Protein AF-0000000078243771 (afdb_homodimer)

Structure (mmCIF, N/CA/C/O backbone):
data_AF-0000000078243771-model_v1
#
loop_
_entity.id
_entity.type
_entity.pdbx_description
1 polymer 'Mos1 transposase HTH domain-containing protein'
#
loop_
_atom_site.group_PDB
_atom_site.id
_atom_site.type_symbol
_atom_site.label_atom_id
_atom_site.label_alt_id
_atom_site.label_comp_id
_atom_site.label_asym_id
_atom_site.label_entity_id
_atom_site.label_seq_id
_atom_site.pdbx_PDB_ins_code
_atom_site.Cartn_x
_atom_site.Cartn_y
_atom_site.Cartn_z
_atom_site.occupancy
_atom_site.B_iso_or_equiv
_atom_site.auth_seq_id
_atom_site.auth_comp_id
_atom_site.auth_asym_id
_atom_site.auth_atom_id
_atom_site.pdbx_PDB_model_num
ATOM 1 N N . MET A 1 1 ? -13.844 18.812 13.328 1 32.84 1 MET A N 1
ATOM 2 C CA . MET A 1 1 ? -13.773 17.875 12.203 1 32.84 1 MET A CA 1
ATOM 3 C C . MET A 1 1 ? -12.984 16.625 12.586 1 32.84 1 MET A C 1
ATOM 5 O O . MET A 1 1 ? -11.789 16.703 12.875 1 32.84 1 MET A O 1
ATOM 9 N N . SER A 1 2 ? -13.305 15.891 13.398 1 41 2 SER A N 1
ATOM 10 C CA . SER A 1 2 ? -12.766 14.586 13.758 1 41 2 SER A CA 1
ATOM 11 C C . SER A 1 2 ? -12.148 13.891 12.555 1 41 2 SER A C 1
ATOM 13 O O . SER A 1 2 ? -12.859 13.539 11.602 1 41 2 SER A O 1
ATOM 15 N N . GLU A 1 3 ? -11.281 14.453 11.758 1 45.66 3 GLU A N 1
ATOM 16 C CA . GLU A 1 3 ? -10.828 14.352 10.375 1 45.66 3 GLU A CA 1
ATOM 17 C C . GLU A 1 3 ? -10.648 12.898 9.961 1 45.66 3 GLU A C 1
ATOM 19 O O . GLU A 1 3 ? -9.898 12.148 10.594 1 45.66 3 GLU A O 1
ATOM 24 N N . THR A 1 4 ? -11.82 12.25 9.742 1 57.66 4 THR A N 1
ATOM 25 C CA . THR A 1 4 ? -12.008 10.875 9.281 1 57.66 4 THR A CA 1
ATOM 26 C C . THR A 1 4 ? -10.852 10.438 8.391 1 57.66 4 THR A C 1
ATOM 28 O O . THR A 1 4 ? -10.516 11.117 7.41 1 57.66 4 THR A O 1
ATOM 31 N N . ASN A 1 5 ? -9.992 9.914 8.953 1 74.94 5 ASN A N 1
ATOM 32 C CA . ASN A 1 5 ? -8.828 9.43 8.227 1 74.94 5 ASN A CA 1
ATOM 33 C C . ASN A 1 5 ? -9.227 8.609 7.004 1 74.94 5 ASN A C 1
ATOM 35 O O . ASN A 1 5 ? -9.938 7.609 7.133 1 74.94 5 ASN A O 1
ATOM 39 N N . ARG A 1 6 ? -8.977 9.227 5.871 1 88.94 6 ARG A N 1
ATOM 40 C CA . ARG A 1 6 ? -9.273 8.648 4.566 1 88.94 6 ARG A CA 1
ATOM 41 C C . ARG A 1 6 ? -8.812 7.199 4.492 1 88.94 6 ARG A C 1
ATOM 43 O O . ARG A 1 6 ? -9.461 6.367 3.85 1 88.94 6 ARG A O 1
ATOM 50 N N . PHE A 1 7 ? -7.789 6.977 5.223 1 95.62 7 PHE A N 1
ATOM 51 C CA . PHE A 1 7 ? -7.191 5.645 5.23 1 95.62 7 PHE A CA 1
ATOM 52 C C . PHE A 1 7 ? -6.91 5.184 6.656 1 95.62 7 PHE A C 1
ATOM 54 O O . PHE A 1 7 ? -6.492 5.98 7.5 1 95.62 7 PHE A O 1
ATOM 61 N N . ASP A 1 8 ? -7.215 3.9 6.875 1 93.25 8 ASP A N 1
ATOM 62 C CA . ASP A 1 8 ? -6.832 3.395 8.188 1 93.25 8 ASP A CA 1
ATOM 63 C C . ASP A 1 8 ? -5.316 3.24 8.297 1 93.25 8 ASP A C 1
ATOM 65 O O . ASP A 1 8 ? -4.605 3.285 7.293 1 93.25 8 ASP A O 1
ATOM 69 N N . SER A 1 9 ? -4.754 2.994 9.508 1 94.69 9 SER A N 1
ATOM 70 C CA . SER A 1 9 ? -3.318 2.992 9.766 1 94.69 9 SER A CA 1
ATOM 71 C C . SER A 1 9 ? -2.619 1.875 9 1 94.69 9 SER A C 1
ATOM 73 O O . SER A 1 9 ? -1.52 2.066 8.477 1 94.69 9 SER A O 1
ATOM 75 N N . LYS A 1 10 ? -3.18 0.722 9.031 1 94.69 10 LYS A N 1
ATOM 76 C CA . LYS A 1 10 ? -2.576 -0.398 8.312 1 94.69 10 LYS A CA 1
ATOM 77 C C . LYS A 1 10 ? -2.445 -0.092 6.824 1 94.69 10 LYS A C 1
ATOM 79 O O . LYS A 1 10 ? -1.43 -0.416 6.207 1 94.69 10 LYS A O 1
ATOM 84 N N . THR A 1 11 ? -3.496 0.48 6.211 1 96.62 11 THR A N 1
ATOM 85 C CA . THR A 1 11 ? -3.457 0.868 4.809 1 96.62 11 THR A CA 1
ATOM 86 C C 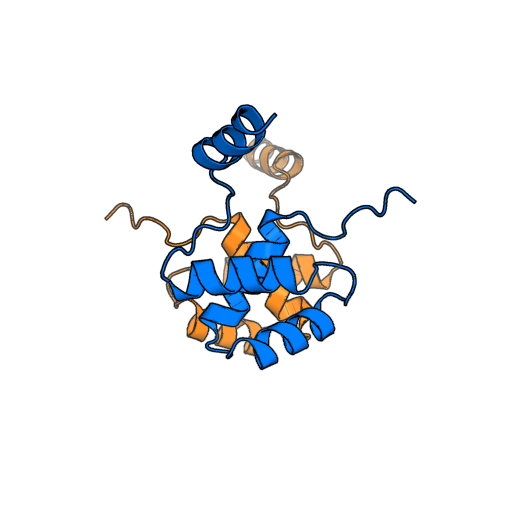. THR A 1 11 ? -2.334 1.871 4.555 1 96.62 11 THR A C 1
ATOM 88 O O . THR A 1 11 ? -1.567 1.725 3.6 1 96.62 11 THR A O 1
ATOM 91 N N . VAL A 1 12 ? -2.156 2.826 5.438 1 97.69 12 VAL A N 1
ATOM 92 C CA . VAL A 1 12 ? -1.113 3.84 5.305 1 97.69 12 VAL A CA 1
ATOM 93 C C . VAL A 1 12 ? 0.261 3.178 5.371 1 97.69 12 VAL A C 1
ATOM 95 O O . VAL A 1 12 ? 1.134 3.457 4.547 1 97.69 12 VAL A O 1
ATOM 98 N N . ARG A 1 13 ? 0.393 2.309 6.289 1 98.31 13 ARG A N 1
ATOM 99 C CA . ARG A 1 13 ? 1.664 1.607 6.441 1 98.31 13 ARG A CA 1
ATOM 100 C C . ARG A 1 13 ? 1.945 0.72 5.23 1 98.31 13 ARG A C 1
ATOM 102 O O . ARG A 1 13 ? 3.1 0.558 4.832 1 98.31 13 ARG A O 1
ATOM 109 N N . SER A 1 14 ? 0.907 0.165 4.656 1 98.5 14 SER A N 1
ATOM 110 C CA . SER A 1 14 ? 1.062 -0.638 3.445 1 98.5 14 SER A CA 1
ATOM 111 C C . SER A 1 14 ? 1.551 0.212 2.277 1 98.5 14 SER A C 1
ATOM 113 O O . SER A 1 14 ? 2.334 -0.255 1.448 1 98.5 14 SER A O 1
ATOM 115 N N . PHE A 1 15 ? 1.085 1.429 2.225 1 98.75 15 PHE A N 1
ATOM 116 C CA . PHE A 1 15 ? 1.565 2.342 1.194 1 98.75 15 PHE A CA 1
ATOM 117 C C . PHE A 1 15 ? 3.055 2.617 1.366 1 98.75 15 PHE A C 1
ATOM 119 O O . PHE A 1 15 ? 3.805 2.641 0.387 1 98.75 15 PHE A O 1
ATOM 126 N N . ILE A 1 16 ? 3.443 2.812 2.584 1 98.81 16 ILE A N 1
ATOM 127 C CA . ILE A 1 16 ? 4.855 3.055 2.867 1 98.81 16 ILE A CA 1
ATOM 128 C C . ILE A 1 16 ? 5.676 1.829 2.475 1 98.81 16 ILE A C 1
ATOM 130 O O . ILE A 1 16 ? 6.723 1.956 1.832 1 98.81 16 ILE A O 1
ATOM 134 N N . LEU A 1 17 ? 5.203 0.656 2.885 1 98.81 17 LEU A N 1
ATOM 135 C CA . LEU A 1 17 ? 5.875 -0.586 2.521 1 98.81 17 LEU A CA 1
ATOM 136 C C . LEU A 1 17 ? 6.023 -0.701 1.008 1 98.81 17 LEU A C 1
ATOM 138 O O . LEU A 1 17 ? 7.078 -1.106 0.512 1 98.81 17 LEU A O 1
ATOM 142 N N . TYR A 1 18 ? 5.035 -0.328 0.316 1 98.88 18 TYR A N 1
ATOM 143 C CA . TYR A 1 18 ? 5.055 -0.447 -1.138 1 98.88 18 TYR A CA 1
ATOM 144 C C . TYR A 1 18 ? 6.117 0.464 -1.744 1 98.88 18 TYR A C 1
ATOM 146 O O . TYR A 1 18 ? 6.781 0.093 -2.715 1 98.88 18 TYR A O 1
ATOM 154 N N . GLU A 1 19 ? 6.297 1.734 -1.236 1 98.94 19 GLU A N 1
ATOM 155 C CA . GLU A 1 19 ? 7.398 2.598 -1.652 1 98.94 19 GLU A CA 1
ATOM 156 C C . GLU A 1 19 ? 8.75 1.908 -1.453 1 98.94 19 GLU A C 1
ATOM 158 O O . GLU A 1 19 ? 9.602 1.938 -2.34 1 98.94 19 GLU A O 1
ATOM 163 N N . TYR A 1 20 ? 8.852 1.334 -0.304 1 98.88 20 TYR A N 1
ATOM 164 C CA . TYR A 1 20 ? 10.109 0.647 -0.004 1 98.88 20 TYR A CA 1
ATOM 165 C C . TYR A 1 20 ? 10.336 -0.511 -0.967 1 98.88 20 TYR A C 1
ATOM 167 O O . TYR A 1 20 ? 11.438 -0.674 -1.498 1 98.88 20 TYR A O 1
ATOM 175 N N . LEU A 1 21 ? 9.266 -1.304 -1.184 1 98.69 21 LEU A N 1
ATOM 176 C CA . LEU A 1 21 ? 9.383 -2.479 -2.041 1 98.69 21 LEU A CA 1
ATOM 177 C C . LEU A 1 21 ? 9.703 -2.078 -3.475 1 98.69 21 LEU A C 1
ATOM 179 O O . LEU A 1 21 ? 10.375 -2.818 -4.195 1 98.69 21 LEU A O 1
ATOM 183 N N . GLN A 1 22 ? 9.258 -0.916 -3.863 1 98.88 22 GLN A N 1
ATOM 184 C CA . GLN A 1 22 ? 9.57 -0.41 -5.195 1 98.88 22 GLN A CA 1
ATOM 185 C C . GLN A 1 22 ? 11.031 0.041 -5.281 1 98.88 22 GLN A C 1
ATOM 187 O O . GLN A 1 22 ? 11.5 0.432 -6.352 1 98.88 22 GLN A O 1
ATOM 192 N N . GLY A 1 23 ? 11.688 0.129 -4.164 1 98.62 23 GLY A N 1
ATOM 193 C CA . GLY A 1 23 ? 13.109 0.43 -4.152 1 98.62 23 GLY A CA 1
ATOM 194 C C . GLY A 1 23 ? 13.406 1.911 -4.008 1 98.62 23 GLY A C 1
ATOM 195 O O . GLY A 1 23 ? 14.508 2.361 -4.312 1 98.62 23 GLY A O 1
ATOM 196 N N . LYS A 1 24 ? 12.461 2.678 -3.67 1 98.69 24 LYS A N 1
ATOM 197 C CA . LYS A 1 24 ? 12.664 4.117 -3.521 1 98.69 24 LYS A CA 1
ATOM 198 C C . LYS A 1 24 ? 13.469 4.43 -2.262 1 98.69 24 LYS A C 1
ATOM 200 O O . LYS A 1 24 ? 13.219 3.85 -1.202 1 98.69 24 LYS A O 1
ATOM 205 N N . PRO A 1 25 ? 14.484 5.309 -2.387 1 98.88 25 PRO A N 1
ATOM 206 C CA . PRO A 1 25 ? 15.125 5.773 -1.155 1 98.88 25 PRO A CA 1
ATOM 207 C C . PRO A 1 25 ? 14.195 6.633 -0.297 1 98.88 25 PRO A C 1
ATOM 209 O O . PRO A 1 25 ? 13.203 7.172 -0.797 1 98.88 25 PRO A O 1
ATOM 212 N N . PHE A 1 26 ? 14.508 6.84 0.927 1 98.81 26 PHE A N 1
ATOM 213 C CA . PHE A 1 26 ? 13.672 7.457 1.952 1 98.81 26 PHE A CA 1
ATOM 214 C C . PHE A 1 26 ? 13.094 8.773 1.455 1 98.81 26 PHE A C 1
ATOM 216 O O . PHE A 1 26 ? 11.875 8.969 1.479 1 98.81 26 PHE A O 1
ATOM 223 N N . GLU A 1 27 ? 13.906 9.773 1.027 1 98.81 27 GLU A N 1
ATOM 224 C CA . GLU A 1 27 ? 13.445 11.102 0.657 1 98.81 27 GLU A CA 1
ATOM 225 C C . GLU A 1 27 ? 12.484 11.047 -0.531 1 98.81 27 GLU A C 1
ATOM 227 O O . GLU A 1 27 ? 11.453 11.727 -0.537 1 98.81 27 GLU A O 1
ATOM 232 N N . GLU A 1 28 ? 12.812 10.25 -1.511 1 98.94 28 GLU A N 1
ATOM 233 C CA . GLU A 1 28 ? 11.945 10.102 -2.674 1 98.94 28 GLU A CA 1
ATOM 234 C C . GLU A 1 28 ? 10.633 9.422 -2.299 1 98.94 28 GLU A C 1
ATOM 236 O O . GLU A 1 28 ? 9.562 9.812 -2.764 1 98.94 28 GLU A O 1
ATOM 241 N N . ALA A 1 29 ? 10.805 8.406 -1.449 1 98.88 29 ALA A N 1
ATOM 242 C CA . ALA A 1 29 ? 9.617 7.688 -0.993 1 98.88 29 ALA A CA 1
ATOM 243 C C . ALA A 1 29 ? 8.648 8.617 -0.276 1 98.88 29 ALA A C 1
ATOM 245 O O . ALA A 1 29 ? 7.438 8.578 -0.52 1 98.88 29 ALA A O 1
ATOM 246 N N . PHE A 1 30 ? 9.141 9.461 0.564 1 98.81 30 PHE A N 1
ATOM 247 C CA . PHE A 1 30 ? 8.305 10.375 1.33 1 98.81 30 PHE A CA 1
ATOM 248 C C . PHE A 1 30 ? 7.621 11.383 0.413 1 98.81 30 PHE A C 1
ATOM 250 O O . PHE A 1 30 ? 6.426 11.641 0.548 1 98.81 30 PHE A O 1
ATOM 257 N N . GLU A 1 31 ? 8.391 11.969 -0.463 1 98.81 31 GLU A N 1
ATOM 258 C CA . GLU A 1 31 ? 7.832 12.938 -1.402 1 98.81 31 GLU A CA 1
ATOM 259 C C . GLU A 1 31 ? 6.746 12.305 -2.268 1 98.81 31 GLU A C 1
ATOM 261 O O . GLU A 1 31 ? 5.695 12.914 -2.498 1 98.81 31 GLU A O 1
ATOM 266 N N . ASN A 1 32 ? 7.012 11.102 -2.801 1 98.88 32 ASN A N 1
ATOM 267 C CA . ASN A 1 32 ? 6.023 10.383 -3.594 1 98.88 32 ASN A CA 1
ATOM 268 C C . ASN A 1 32 ? 4.754 10.109 -2.795 1 98.88 32 ASN A C 1
ATOM 270 O O . ASN A 1 32 ? 3.645 10.289 -3.301 1 98.88 32 ASN A O 1
ATOM 274 N N . PHE A 1 33 ? 4.957 9.641 -1.589 1 98.81 33 PHE A N 1
ATOM 275 C CA . PHE A 1 33 ? 3.852 9.352 -0.684 1 98.81 33 PHE A CA 1
ATOM 276 C C . PHE A 1 33 ? 2.984 10.586 -0.479 1 98.81 33 PHE A C 1
ATOM 278 O O . PHE A 1 33 ? 1.766 10.531 -0.646 1 98.81 33 PHE A O 1
ATOM 285 N N . ARG A 1 34 ? 3.607 11.703 -0.167 1 98.56 34 ARG A N 1
ATOM 286 C CA . ARG A 1 34 ? 2.879 12.945 0.077 1 98.56 34 ARG A CA 1
ATOM 287 C C . ARG A 1 34 ? 2.133 13.398 -1.174 1 98.56 34 ARG A C 1
ATOM 289 O O . ARG A 1 34 ? 0.984 13.836 -1.094 1 98.56 34 ARG A O 1
ATOM 296 N N . ARG A 1 35 ? 2.777 13.266 -2.289 1 98.5 35 ARG A N 1
ATOM 297 C CA . ARG A 1 35 ? 2.162 13.648 -3.557 1 98.5 35 ARG A CA 1
ATOM 298 C C . ARG A 1 35 ? 0.962 12.766 -3.873 1 98.5 35 ARG A C 1
ATOM 300 O O . ARG A 1 35 ? -0.031 13.227 -4.434 1 98.5 35 ARG A O 1
ATOM 307 N N . THR A 1 36 ? 1.052 11.562 -3.545 1 98.75 36 THR A N 1
ATOM 308 C CA . THR A 1 36 ? 0.065 10.555 -3.93 1 98.75 36 THR A CA 1
ATOM 309 C C . THR A 1 36 ? -1.146 10.609 -3.002 1 98.75 36 THR A C 1
ATOM 311 O O . THR A 1 36 ? -2.289 10.594 -3.463 1 98.75 36 THR A O 1
ATOM 314 N N . VAL A 1 37 ? -0.888 10.727 -1.675 1 97.94 37 VAL A N 1
ATOM 315 C CA . VAL A 1 37 ? -2.002 10.523 -0.753 1 97.94 37 VAL A CA 1
ATOM 316 C C . VAL A 1 37 ? -2.275 11.82 0.015 1 97.94 37 VAL A C 1
ATOM 318 O O . VAL A 1 37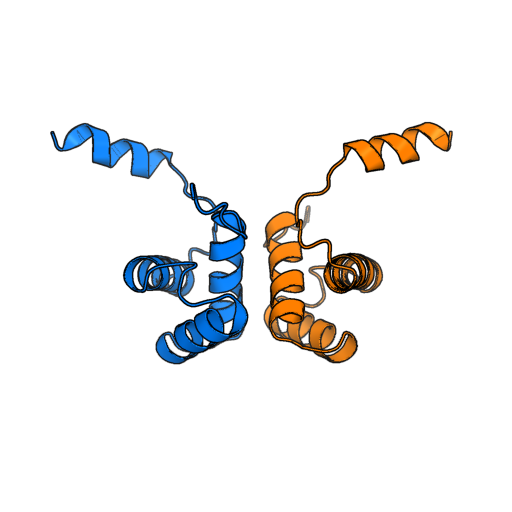 ? -3.346 11.977 0.607 1 97.94 37 VAL A O 1
ATOM 321 N N . GLY A 1 38 ? -1.347 12.742 0.15 1 96.81 38 GLY A N 1
ATOM 322 C CA . GLY A 1 38 ? -1.557 13.992 0.851 1 96.81 38 GLY A CA 1
ATOM 323 C C . GLY A 1 38 ? -0.518 14.258 1.924 1 96.81 38 GLY A C 1
ATOM 324 O O . GLY A 1 38 ? 0.104 13.328 2.438 1 96.81 38 GLY A O 1
ATOM 325 N N . ASP A 1 39 ? -0.425 15.43 2.328 1 95.75 39 ASP A N 1
ATOM 326 C CA . ASP A 1 39 ? 0.594 15.852 3.283 1 95.75 39 ASP A CA 1
ATOM 327 C C . ASP A 1 39 ? 0.062 15.805 4.715 1 95.75 39 ASP A C 1
ATOM 329 O O . ASP A 1 39 ? 0.821 15.969 5.672 1 95.75 39 ASP A O 1
ATOM 333 N N . ASP A 1 40 ? -1.183 15.445 4.809 1 95.69 40 ASP A N 1
ATOM 334 C CA . ASP A 1 40 ? -1.829 15.445 6.117 1 95.69 40 ASP A CA 1
ATOM 335 C C . ASP A 1 40 ? -2.064 14.023 6.613 1 95.69 40 ASP A C 1
ATOM 337 O O . ASP A 1 40 ? -2.652 13.82 7.68 1 95.69 40 ASP A O 1
ATOM 341 N N . VAL A 1 41 ? -1.58 13.102 5.934 1 96.69 41 VAL A N 1
ATOM 342 C CA . VAL A 1 41 ? -1.932 11.711 6.207 1 96.69 41 VAL A CA 1
ATOM 343 C C . VAL A 1 41 ? -1.004 11.148 7.281 1 96.69 41 VAL A C 1
ATOM 345 O O . VAL A 1 41 ? -1.435 10.367 8.133 1 96.69 41 VAL A O 1
ATOM 348 N N . ILE A 1 42 ? 0.264 11.539 7.328 1 96.25 42 ILE A N 1
ATOM 349 C CA . ILE A 1 42 ? 1.243 11.031 8.281 1 96.25 42 ILE A CA 1
ATOM 350 C C . ILE A 1 42 ? 2.336 12.078 8.508 1 96.25 42 ILE A C 1
ATOM 352 O O . ILE A 1 42 ? 2.654 12.852 7.605 1 96.25 42 ILE A O 1
ATOM 356 N N . SER A 1 43 ? 2.889 12.008 9.617 1 97.5 43 SER A N 1
ATOM 357 C CA . SER A 1 43 ? 4.016 12.891 9.906 1 97.5 43 SER A CA 1
ATOM 358 C C . SER A 1 43 ? 5.312 12.328 9.328 1 97.5 43 SER A C 1
ATOM 360 O O . SER A 1 43 ? 5.418 11.125 9.078 1 97.5 43 SER A O 1
ATOM 362 N N . LEU A 1 44 ? 6.211 13.164 9.172 1 98.12 44 LEU A N 1
ATOM 363 C CA . LEU A 1 44 ? 7.535 12.742 8.734 1 98.12 44 LEU A CA 1
ATOM 364 C C . LEU A 1 44 ? 8.125 11.719 9.703 1 98.12 44 LEU A C 1
ATOM 366 O O . LEU A 1 44 ? 8.75 10.742 9.289 1 98.12 44 LEU A O 1
ATOM 370 N N . GLN A 1 45 ? 8.031 11.977 11 1 97.94 45 GLN A N 1
ATOM 371 C CA . GLN A 1 45 ? 8.586 11.086 12.016 1 97.94 45 GLN A CA 1
ATOM 372 C C . GLN A 1 45 ? 7.973 9.695 11.914 1 97.94 45 GLN A C 1
ATOM 374 O O . GLN A 1 45 ? 8.688 8.695 11.977 1 97.94 45 GLN A O 1
ATOM 379 N N . ASP A 1 46 ? 6.633 9.672 11.805 1 97.19 46 ASP A N 1
ATOM 380 C CA . ASP A 1 46 ? 5.961 8.375 11.703 1 97.19 46 ASP A CA 1
ATOM 381 C C . ASP A 1 46 ? 6.32 7.668 10.398 1 97.19 46 ASP A C 1
ATOM 383 O O . ASP A 1 46 ? 6.516 6.453 10.383 1 97.19 46 ASP A O 1
ATOM 387 N N . PHE A 1 47 ? 6.379 8.422 9.336 1 98.31 47 PHE A N 1
ATOM 388 C CA . PHE A 1 47 ? 6.809 7.84 8.07 1 98.31 47 PHE A CA 1
ATOM 389 C C . PHE A 1 47 ? 8.203 7.238 8.195 1 98.31 47 PHE A C 1
ATOM 391 O O . PHE A 1 47 ? 8.438 6.105 7.766 1 98.31 47 PHE A O 1
ATOM 398 N N . ALA A 1 48 ? 9.148 7.973 8.773 1 98.69 48 ALA A N 1
ATOM 399 C CA . ALA A 1 48 ? 10.523 7.52 8.953 1 98.69 48 ALA A CA 1
ATOM 400 C C . ALA A 1 48 ? 10.578 6.25 9.797 1 98.69 48 ALA A C 1
ATOM 402 O O . ALA A 1 48 ? 11.352 5.332 9.492 1 98.69 48 ALA A O 1
ATOM 403 N N . PHE A 1 49 ? 9.82 6.246 10.828 1 97.75 49 PHE A N 1
ATOM 404 C CA . PHE A 1 49 ? 9.789 5.078 11.703 1 97.75 49 PHE A CA 1
ATOM 405 C C . PHE A 1 49 ? 9.43 3.822 10.914 1 97.75 49 PHE A C 1
ATOM 407 O O . PHE A 1 49 ? 10.156 2.824 10.969 1 97.75 49 PHE A O 1
ATOM 414 N N . TRP A 1 50 ? 8.406 3.83 10.117 1 97.75 50 TRP A N 1
ATOM 415 C CA . TRP A 1 50 ? 7.945 2.654 9.391 1 97.75 50 TRP A CA 1
ATOM 416 C C . TRP A 1 50 ? 8.898 2.32 8.242 1 97.75 50 TRP A C 1
ATOM 418 O O . TRP A 1 50 ? 9.18 1.147 7.98 1 97.75 50 TRP A O 1
ATOM 428 N N . PHE A 1 51 ? 9.312 3.342 7.598 1 98.44 51 PHE A N 1
ATOM 429 C CA . PHE A 1 51 ? 10.281 3.107 6.535 1 98.44 51 PHE A CA 1
ATOM 430 C C . PHE A 1 51 ? 11.516 2.389 7.074 1 98.44 51 PHE A C 1
ATOM 432 O O . PHE A 1 51 ? 12.047 1.485 6.426 1 98.44 51 PHE A O 1
ATOM 439 N N . MET A 1 52 ? 11.969 2.807 8.234 1 98.19 52 MET A N 1
ATOM 440 C CA . MET A 1 52 ? 13.117 2.166 8.883 1 98.19 52 MET A CA 1
ATOM 441 C C . MET A 1 52 ? 12.797 0.719 9.242 1 98.19 52 MET A C 1
ATOM 443 O O . MET A 1 52 ? 13.633 -0.168 9.055 1 98.19 52 MET A O 1
ATOM 447 N N . GLN A 1 53 ? 11.609 0.447 9.773 1 97.19 53 GLN A N 1
ATOM 448 C CA . GLN A 1 53 ? 11.227 -0.929 10.07 1 97.19 53 GLN A CA 1
ATOM 449 C C . GLN A 1 53 ? 11.336 -1.809 8.828 1 97.19 53 GLN A C 1
ATOM 451 O O . GLN A 1 53 ? 11.891 -2.904 8.883 1 97.19 53 GLN A O 1
ATOM 456 N N . PHE A 1 54 ? 10.797 -1.357 7.758 1 97.69 54 PHE A N 1
ATOM 457 C CA . PHE A 1 54 ? 10.781 -2.133 6.523 1 97.69 54 PHE A CA 1
ATOM 458 C C . PHE A 1 54 ? 12.188 -2.293 5.965 1 97.69 54 PHE A C 1
ATOM 460 O O . PHE A 1 54 ? 12.539 -3.355 5.449 1 97.69 54 PHE A O 1
ATOM 467 N N . SER A 1 55 ? 13 -1.248 6.066 1 97.94 55 SER A N 1
ATOM 468 C CA . SER A 1 55 ? 14.383 -1.314 5.59 1 97.94 55 SER A CA 1
ATOM 469 C C . SER A 1 55 ? 15.203 -2.301 6.414 1 97.94 55 SER A C 1
ATOM 471 O O . SER A 1 55 ? 16.203 -2.83 5.934 1 97.94 55 SER A O 1
ATOM 473 N N . ASN A 1 56 ? 14.805 -2.535 7.578 1 97.5 56 ASN A N 1
ATOM 474 C CA . ASN A 1 56 ? 15.492 -3.475 8.461 1 97.5 56 ASN A CA 1
ATOM 475 C C . ASN A 1 56 ? 14.938 -4.891 8.305 1 97.5 56 ASN A C 1
ATOM 477 O O . ASN A 1 56 ? 15.328 -5.793 9.047 1 97.5 56 ASN A O 1
ATOM 481 N N . GLY A 1 57 ? 14.039 -5.066 7.469 1 96.5 57 GLY A N 1
ATOM 482 C CA . GLY A 1 57 ? 13.586 -6.406 7.129 1 96.5 57 GLY A CA 1
ATOM 483 C C . GLY A 1 57 ? 12.273 -6.781 7.789 1 96.5 57 GLY A C 1
ATOM 484 O O . GLY A 1 57 ? 11.742 -7.871 7.555 1 96.5 57 GLY A O 1
ATOM 485 N N . ASN A 1 58 ? 11.695 -5.922 8.688 1 95.88 58 ASN A N 1
ATOM 486 C CA . ASN A 1 58 ? 10.391 -6.156 9.281 1 95.88 58 ASN A CA 1
ATOM 487 C C . ASN A 1 58 ? 9.258 -5.641 8.398 1 95.88 58 ASN A C 1
ATOM 489 O O . ASN A 1 58 ? 8.875 -4.477 8.492 1 95.88 58 ASN A O 1
ATOM 493 N N . MET A 1 59 ? 8.594 -6.402 7.621 1 95.44 59 MET A N 1
ATOM 494 C CA . MET A 1 59 ? 7.609 -5.973 6.633 1 95.44 59 MET A CA 1
ATOM 495 C C . MET A 1 59 ? 6.191 -6.105 7.184 1 95.44 59 MET A C 1
ATOM 497 O O . MET A 1 59 ? 5.223 -6.109 6.422 1 95.44 59 MET A O 1
ATOM 501 N N . ASN A 1 60 ? 6.121 -6.32 8.492 1 95.44 60 ASN A N 1
ATOM 502 C CA . ASN A 1 60 ? 4.816 -6.414 9.133 1 95.44 60 ASN A CA 1
ATOM 503 C C . ASN A 1 60 ? 4.176 -5.039 9.305 1 95.44 60 ASN A C 1
ATOM 505 O O . ASN A 1 60 ? 4.754 -4.152 9.938 1 95.44 60 ASN A O 1
ATOM 509 N N . VAL A 1 61 ? 3.02 -4.855 8.812 1 96.12 61 VAL A N 1
ATOM 510 C CA . VAL A 1 61 ? 2.377 -3.547 8.836 1 96.12 61 VAL A CA 1
ATOM 511 C C . VAL A 1 61 ? 1.394 -3.473 10 1 96.12 61 VAL A C 1
ATOM 513 O O . VAL A 1 61 ? 0.626 -2.514 10.109 1 96.12 61 VAL A O 1
ATOM 516 N N . GLU A 1 62 ? 1.278 -4.5 10.773 1 90.19 62 GLU A N 1
ATOM 517 C CA . GLU A 1 62 ? 0.447 -4.492 11.977 1 90.19 62 GLU A CA 1
ATOM 518 C C . GLU A 1 62 ? 1.285 -4.246 13.227 1 90.19 62 GLU A C 1
ATOM 520 O O . GLU A 1 62 ? 2.426 -4.707 13.312 1 90.19 62 GLU A O 1
ATOM 525 N N . PHE A 1 63 ? 0.758 -3.1 14.023 1 72 63 PHE A N 1
ATOM 526 C CA . PHE A 1 63 ? 1.466 -2.873 15.281 1 72 63 PHE A CA 1
ATOM 527 C C . PHE A 1 63 ? 1.39 -4.105 16.172 1 72 63 PHE A C 1
ATOM 529 O O . PHE A 1 63 ? 0.323 -4.703 16.328 1 72 63 PHE A O 1
ATOM 536 N N . GLU A 1 64 ? 2.207 -4.82 16.359 1 58.25 64 GLU A N 1
ATOM 537 C CA . GLU A 1 64 ? 2.209 -5.809 17.422 1 58.25 64 GLU A CA 1
ATOM 538 C C . GLU A 1 64 ? 2.18 -5.133 18.797 1 58.25 64 GLU A C 1
ATOM 540 O O . GLU A 1 64 ? 3.084 -4.371 19.141 1 58.25 64 GLU A O 1
ATOM 545 N N . ILE A 1 65 ? 0.989 -4.527 19.203 1 48.75 65 ILE A N 1
ATOM 546 C CA . ILE A 1 65 ? 0.893 -4.016 20.562 1 48.75 65 ILE A CA 1
ATOM 547 C C . ILE A 1 65 ? 1.583 -4.98 21.516 1 48.75 65 ILE A C 1
ATOM 549 O O . ILE A 1 65 ? 1.891 -4.617 22.656 1 48.75 65 ILE A O 1
ATOM 553 N N . LYS A 1 66 ? 1.677 -6.156 21.594 1 45.53 66 LYS A N 1
ATOM 554 C CA . LYS A 1 66 ? 2.303 -6.633 22.828 1 45.53 66 LYS A CA 1
ATOM 555 C C . LYS A 1 66 ? 3.463 -5.73 23.234 1 45.53 66 LYS A C 1
ATOM 557 O O . LYS A 1 66 ? 3.633 -5.426 24.422 1 45.53 66 LYS A O 1
ATOM 562 N N . SER A 1 67 ? 4.266 -5.324 22.328 1 41.62 67 SER A N 1
ATOM 563 C CA . SER A 1 67 ? 5.383 -4.531 22.828 1 41.62 67 SER A CA 1
ATOM 564 C C . SER A 1 67 ? 4.957 -3.094 23.109 1 41.62 67 SER A C 1
ATOM 566 O O . SER A 1 67 ? 5.648 -2.367 23.828 1 41.62 67 SER A O 1
ATOM 568 N N . GLU A 1 68 ? 4.051 -2.326 22.297 1 39.72 68 GLU A N 1
ATOM 569 C CA . GLU A 1 68 ? 3.686 -0.958 22.656 1 39.72 68 GLU A CA 1
ATOM 570 C C . GLU A 1 68 ? 2.939 -0.915 23.984 1 39.72 68 GLU A C 1
ATOM 572 O O . GLU A 1 68 ? 3.041 0.064 24.719 1 39.72 68 GLU A O 1
ATOM 577 N N . ILE A 1 69 ? 1.992 -1.641 24.156 1 42.34 69 ILE A N 1
ATOM 578 C CA . ILE A 1 69 ? 1.35 -1.574 25.453 1 42.34 69 ILE A CA 1
ATOM 579 C C . ILE A 1 69 ? 2.404 -1.681 26.562 1 42.34 69 ILE A C 1
ATOM 581 O O . ILE A 1 69 ? 2.18 -1.239 27.688 1 42.34 69 ILE A O 1
ATOM 585 N N . LEU A 1 70 ? 3.49 -2.352 26.266 1 37.59 70 LEU A N 1
ATOM 586 C CA . LEU A 1 70 ? 4.383 -2.387 27.422 1 37.59 70 LEU A CA 1
ATOM 587 C C . LEU A 1 70 ? 4.883 -0.987 27.766 1 37.59 70 LEU A C 1
ATOM 589 O O . LEU A 1 70 ? 5.066 -0.661 28.938 1 37.59 70 LEU A O 1
ATOM 593 N N . GLU A 1 71 ? 5.297 -0.104 26.672 1 36.53 71 GLU A N 1
ATOM 594 C CA . GLU A 1 71 ? 6.094 1.006 27.188 1 36.53 71 GLU A CA 1
ATOM 595 C C . GLU A 1 71 ? 5.203 2.076 27.812 1 36.53 71 GLU A C 1
ATOM 597 O O . GLU A 1 71 ? 5.688 2.932 28.562 1 36.53 71 GLU A O 1
ATOM 602 N N . GLU A 1 72 ? 3.975 2.295 27.312 1 40.5 72 GLU A N 1
ATOM 603 C CA . GLU A 1 72 ? 3.348 3.398 28.031 1 40.5 72 GLU A CA 1
ATOM 604 C C . GLU A 1 72 ? 3.07 3.02 29.484 1 40.5 72 GLU A C 1
ATOM 606 O O . GLU A 1 72 ? 2.691 3.871 30.297 1 40.5 72 GLU A O 1
ATOM 611 N N . GLY A 1 73 ? 2.834 1.723 29.656 1 38.69 73 GLY A N 1
ATOM 612 C CA . GLY A 1 73 ? 2.518 1.575 31.062 1 38.69 73 GLY A CA 1
ATOM 613 C C . GLY A 1 73 ? 3.646 2.012 31.984 1 38.69 73 GLY A C 1
ATOM 614 O O . GLY A 1 73 ? 3.445 2.191 33.188 1 38.69 73 GLY A O 1
ATOM 615 N N . GLU A 1 74 ? 4.93 1.715 31.547 1 34.75 74 GLU A N 1
ATOM 616 C CA . GLU A 1 74 ? 5.871 1.803 32.656 1 34.75 74 GLU A CA 1
ATOM 617 C C . GLU A 1 74 ? 6.305 3.244 32.906 1 34.75 74 GLU A C 1
ATOM 619 O O . GLU A 1 74 ? 6.953 3.543 33.906 1 34.75 74 GLU A O 1
ATOM 624 N N . ASP A 1 75 ? 6.168 4.156 31.891 1 32.44 75 ASP A N 1
ATOM 625 C CA . ASP A 1 75 ? 6.918 5.316 32.344 1 32.44 75 ASP A CA 1
ATOM 626 C C . ASP A 1 75 ? 6.211 5.984 33.531 1 32.44 75 ASP A C 1
ATOM 628 O O . ASP A 1 75 ? 6.855 6.387 34.5 1 32.44 75 ASP A O 1
ATOM 632 N N . GLU A 1 76 ? 4.812 6.375 33.406 1 31 76 GLU A N 1
ATOM 633 C CA . GLU A 1 76 ? 4.641 7.137 34.656 1 31 76 GLU A CA 1
ATOM 634 C C . GLU A 1 76 ? 4.52 6.211 35.875 1 31 76 GLU A C 1
ATOM 636 O O . GLU A 1 76 ? 3.936 5.133 35.781 1 31 76 GLU A O 1
ATOM 641 N N . MET B 1 1 ? 3.303 -26.875 0.145 1 32.75 1 MET B N 1
ATOM 642 C CA . MET B 1 1 ? 3.779 -25.594 0.638 1 32.75 1 MET B CA 1
ATOM 643 C C . MET B 1 1 ? 2.611 -24.656 0.936 1 32.75 1 MET B C 1
ATOM 645 O O . MET B 1 1 ? 1.843 -24.312 0.037 1 32.75 1 MET B O 1
ATOM 649 N N . SER B 1 2 ? 1.875 -24.828 1.766 1 41.69 2 SER B N 1
ATOM 650 C CA . SER B 1 2 ? 0.836 -23.906 2.236 1 41.69 2 SER B CA 1
ATOM 651 C C . SER B 1 2 ? 1.249 -22.453 2.049 1 41.69 2 SER B C 1
ATOM 653 O O . SER B 1 2 ? 2.193 -21.984 2.688 1 41.69 2 SER B O 1
ATOM 655 N N . GLU B 1 3 ? 1.709 -22 0.943 1 46.28 3 GLU B N 1
ATOM 656 C CA . GLU B 1 3 ? 2.58 -20.922 0.496 1 46.28 3 GLU B CA 1
ATOM 657 C C . GLU B 1 3 ? 2.24 -19.609 1.206 1 46.28 3 GLU B C 1
ATOM 659 O O . GLU B 1 3 ? 1.097 -19.156 1.163 1 46.28 3 GLU B O 1
ATOM 664 N N . THR B 1 4 ? 2.674 -19.594 2.49 1 57.97 4 THR B N 1
ATOM 665 C CA . THR B 1 4 ? 2.57 -18.469 3.428 1 57.97 4 THR B CA 1
ATOM 666 C C . THR B 1 4 ?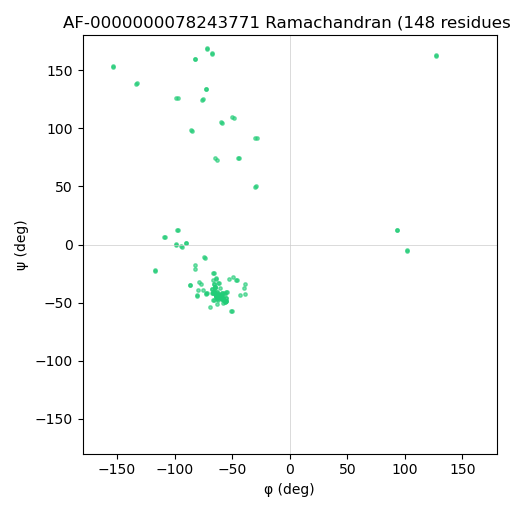 2.566 -17.141 2.684 1 57.97 4 THR B C 1
ATOM 668 O O . THR B 1 4 ? 3.471 -16.859 1.896 1 57.97 4 THR B O 1
ATOM 671 N N . ASN B 1 5 ? 1.508 -16.75 2.412 1 75.62 5 ASN B N 1
ATOM 672 C CA . ASN B 1 5 ? 1.358 -15.477 1.724 1 75.62 5 ASN B CA 1
ATOM 673 C C . ASN B 1 5 ? 2.146 -14.375 2.418 1 75.62 5 ASN B C 1
ATOM 675 O O . ASN B 1 5 ? 1.934 -14.102 3.6 1 75.62 5 ASN B O 1
ATOM 679 N N . ARG B 1 6 ? 3.18 -13.992 1.729 1 89.06 6 ARG B N 1
ATOM 680 C CA . ARG B 1 6 ? 4.086 -12.945 2.184 1 89.06 6 ARG B CA 1
ATOM 681 C C . ARG B 1 6 ? 3.314 -11.734 2.697 1 89.06 6 ARG B C 1
ATOM 683 O O . ARG B 1 6 ? 3.748 -11.07 3.641 1 89.06 6 ARG B O 1
ATOM 690 N N . PHE B 1 7 ? 2.205 -11.594 2.1 1 95.69 7 PHE B N 1
ATOM 691 C CA . PHE B 1 7 ? 1.356 -10.461 2.441 1 95.69 7 PHE B CA 1
ATOM 692 C C . PHE B 1 7 ? -0.085 -10.906 2.654 1 95.69 7 PHE B C 1
ATOM 694 O O . PHE B 1 7 ? -0.586 -11.766 1.933 1 95.69 7 PHE B O 1
ATOM 701 N N . ASP B 1 8 ? -0.684 -10.312 3.686 1 93.19 8 ASP B N 1
ATOM 702 C CA . ASP B 1 8 ? -2.105 -10.609 3.82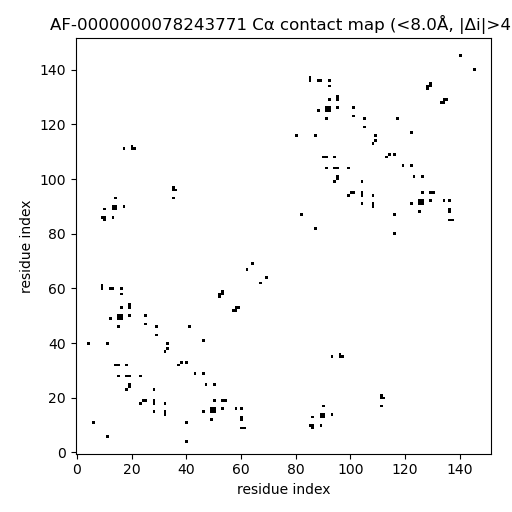6 1 93.19 8 ASP B CA 1
ATOM 703 C C . ASP B 1 8 ? -2.922 -9.922 2.734 1 93.19 8 ASP B C 1
ATOM 705 O O . ASP B 1 8 ? -2.42 -9.031 2.043 1 93.19 8 ASP B O 1
ATOM 709 N N . SER B 1 9 ? -4.227 -10.266 2.559 1 94.62 9 SER B N 1
ATOM 710 C CA . SER B 1 9 ? -5.062 -9.805 1.453 1 94.62 9 SER B CA 1
ATOM 711 C C . SER B 1 9 ? -5.262 -8.297 1.503 1 94.62 9 SER B C 1
ATOM 713 O O . SER B 1 9 ? -5.254 -7.629 0.466 1 94.62 9 SER B O 1
ATOM 715 N N . LYS B 1 10 ? -5.527 -7.785 2.648 1 94.62 10 LYS B N 1
ATOM 716 C CA . LYS B 1 10 ? -5.723 -6.344 2.779 1 94.62 10 LYS B CA 1
ATOM 717 C C . LYS B 1 10 ? -4.48 -5.578 2.338 1 94.62 10 LYS B C 1
ATOM 719 O O . LYS B 1 10 ? -4.582 -4.547 1.668 1 94.62 10 LYS B O 1
ATOM 724 N N . THR B 1 11 ? -3.291 -6.035 2.756 1 96.62 11 THR B N 1
ATOM 725 C CA . THR B 1 11 ? -2.037 -5.418 2.344 1 96.62 11 THR B CA 1
ATOM 726 C C . THR B 1 11 ? -1.896 -5.441 0.825 1 96.62 11 THR B C 1
ATOM 728 O O . THR B 1 11 ? -1.548 -4.43 0.211 1 96.62 11 THR B O 1
ATOM 731 N N . VAL B 1 12 ? -2.254 -6.547 0.192 1 97.69 12 VAL B N 1
ATOM 732 C CA . VAL B 1 12 ? -2.168 -6.684 -1.259 1 97.69 12 VAL B CA 1
ATOM 733 C C . VAL B 1 12 ? -3.117 -5.695 -1.931 1 97.69 12 VAL B C 1
ATOM 735 O O . VAL B 1 12 ? -2.734 -5 -2.873 1 97.69 12 VAL B O 1
ATOM 738 N N . ARG B 1 13 ? -4.281 -5.617 -1.411 1 98.31 13 ARG B N 1
ATOM 739 C CA . ARG B 1 13 ? -5.262 -4.691 -1.967 1 98.31 13 ARG B CA 1
ATOM 740 C C . ARG B 1 13 ? -4.824 -3.244 -1.773 1 98.31 13 ARG B C 1
ATOM 742 O O . ARG B 1 13 ? -5.086 -2.393 -2.625 1 98.31 13 ARG B O 1
ATOM 749 N N . SER B 1 14 ? -4.152 -2.975 -0.674 1 98.5 14 SER B N 1
ATOM 750 C CA . SER B 1 14 ? -3.619 -1.637 -0.433 1 98.5 14 SER B CA 1
ATOM 751 C C . SER B 1 14 ? -2.543 -1.276 -1.452 1 98.5 14 SER B C 1
ATOM 753 O O . SER B 1 14 ? -2.439 -0.122 -1.87 1 98.5 14 SER B O 1
ATOM 755 N N . PHE B 1 15 ? -1.77 -2.254 -1.828 1 98.69 15 PHE B N 1
ATOM 756 C CA . PHE B 1 15 ? -0.771 -2.025 -2.865 1 98.69 15 PHE B CA 1
ATOM 757 C C . PHE B 1 15 ? -1.438 -1.666 -4.188 1 98.69 15 PHE B C 1
ATOM 759 O O . PHE B 1 15 ? -0.985 -0.758 -4.891 1 98.69 15 PHE B O 1
ATOM 766 N N . ILE B 1 16 ? -2.471 -2.367 -4.5 1 98.81 16 ILE B N 1
ATOM 767 C CA . ILE B 1 16 ? -3.205 -2.09 -5.727 1 98.81 16 ILE B CA 1
ATOM 768 C C . ILE B 1 16 ? -3.793 -0.681 -5.672 1 98.81 16 ILE B C 1
ATOM 770 O O . ILE B 1 16 ? -3.691 0.081 -6.637 1 98.81 16 ILE B O 1
ATOM 774 N N . LEU B 1 17 ? -4.43 -0.368 -4.547 1 98.81 17 LEU B N 1
ATOM 775 C CA . LEU B 1 17 ? -4.98 0.969 -4.359 1 98.81 17 LEU B CA 1
ATOM 776 C C . LEU B 1 17 ? -3.906 2.033 -4.562 1 98.81 17 LEU B C 1
ATOM 778 O O . LEU B 1 17 ? -4.156 3.061 -5.199 1 98.81 17 LEU B O 1
ATOM 782 N N . TYR B 1 18 ? -2.754 1.786 -4.078 1 98.88 18 TYR B N 1
ATOM 783 C CA . TYR B 1 18 ? -1.675 2.764 -4.172 1 98.88 18 TYR B CA 1
ATOM 784 C C . TYR B 1 18 ? -1.263 2.986 -5.621 1 98.88 18 TYR B C 1
ATOM 786 O O . TYR B 1 18 ? -0.952 4.113 -6.02 1 98.88 18 TYR B O 1
ATOM 794 N N . GLU B 1 1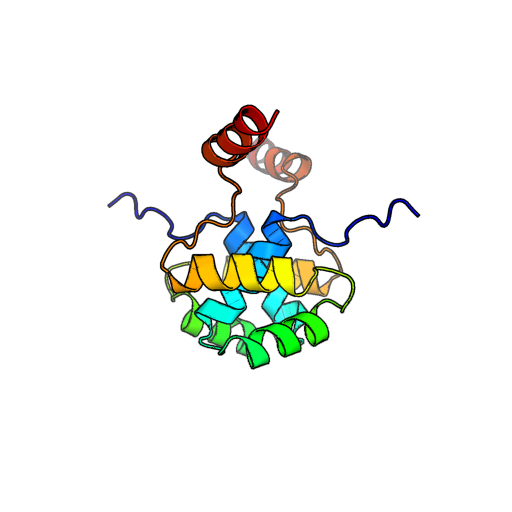9 ? -1.192 1.918 -6.48 1 98.94 19 GLU B N 1
ATOM 795 C CA . GLU B 1 19 ? -0.975 2.074 -7.914 1 98.94 19 GLU B CA 1
ATOM 796 C C . GLU B 1 19 ? -2.023 2.994 -8.539 1 98.94 19 GLU B C 1
ATOM 798 O O . GLU B 1 19 ? -1.688 3.883 -9.32 1 98.94 19 GLU B O 1
ATOM 803 N N . TYR B 1 20 ? -3.219 2.721 -8.156 1 98.88 20 TYR B N 1
ATOM 804 C CA . TYR B 1 20 ? -4.305 3.535 -8.688 1 98.88 20 TYR B CA 1
ATOM 805 C C . TYR B 1 20 ? -4.152 4.992 -8.266 1 98.88 20 TYR B C 1
ATOM 807 O O . TYR B 1 20 ? -4.289 5.902 -9.086 1 98.88 20 TYR B O 1
ATOM 815 N N . LEU B 1 21 ? -3.867 5.188 -6.961 1 98.69 21 LEU B N 1
ATOM 816 C CA . LEU B 1 21 ? -3.758 6.539 -6.422 1 98.69 21 LEU B CA 1
ATOM 817 C C . LEU B 1 21 ? -2.598 7.289 -7.066 1 98.69 21 LEU B C 1
ATOM 819 O O . LEU B 1 21 ? -2.648 8.516 -7.211 1 98.69 21 LEU B O 1
ATOM 823 N N . GLN B 1 22 ? -1.594 6.566 -7.473 1 98.81 22 GLN B N 1
ATOM 824 C CA . GLN B 1 22 ? -0.464 7.18 -8.164 1 98.81 22 GLN B CA 1
ATOM 825 C C . GLN B 1 22 ? -0.835 7.559 -9.594 1 98.81 22 GLN B C 1
ATOM 827 O O . GLN B 1 22 ? -0.029 8.156 -10.312 1 98.81 22 GLN B O 1
ATOM 832 N N . GLY B 1 23 ? -1.961 7.109 -10.055 1 98.62 23 GLY B N 1
ATOM 833 C CA . GLY B 1 23 ? -2.461 7.516 -11.359 1 98.62 23 GLY B CA 1
ATOM 834 C C . GLY B 1 23 ? -2.057 6.574 -12.477 1 98.62 23 GLY B C 1
ATOM 835 O O . GLY B 1 23 ? -2.109 6.938 -13.648 1 98.62 23 GLY B O 1
ATOM 836 N N . LYS B 1 24 ? -1.576 5.461 -12.164 1 98.69 24 LYS B N 1
ATOM 837 C CA . LYS B 1 24 ? -1.155 4.508 -13.188 1 98.69 24 LYS B CA 1
ATOM 838 C C . LYS B 1 24 ? -2.359 3.879 -13.883 1 98.69 24 LYS B C 1
ATOM 840 O O . LYS B 1 24 ? -3.342 3.518 -13.227 1 98.69 24 LYS B O 1
ATOM 845 N N . PRO B 1 25 ? -2.32 3.805 -15.234 1 98.88 25 PRO B N 1
ATOM 846 C CA . PRO B 1 25 ? -3.369 3.025 -15.891 1 98.88 25 PRO B CA 1
ATOM 847 C C . PRO B 1 25 ? -3.27 1.53 -15.602 1 98.88 25 PRO B C 1
ATOM 849 O O . PRO B 1 25 ? -2.209 1.046 -15.195 1 98.88 25 PRO B O 1
ATOM 852 N N . PHE B 1 26 ? -4.27 0.792 -15.859 1 98.81 26 PHE B N 1
ATOM 853 C CA . PHE B 1 26 ? -4.445 -0.604 -15.469 1 98.81 26 PHE B CA 1
ATOM 854 C C . PHE B 1 26 ? -3.225 -1.429 -15.867 1 98.81 26 PHE B C 1
ATOM 856 O O . PHE B 1 26 ? -2.623 -2.1 -15.023 1 98.81 26 PHE B O 1
ATOM 863 N N . GLU B 1 27 ? -2.818 -1.467 -17.156 1 98.81 27 GLU B N 1
ATOM 864 C CA . GLU B 1 27 ? -1.742 -2.324 -17.641 1 98.81 27 GLU B CA 1
ATOM 865 C C . GLU B 1 27 ? -0.415 -1.976 -16.969 1 98.81 27 GLU B C 1
ATOM 867 O O . GLU B 1 27 ? 0.34 -2.867 -16.578 1 98.81 27 GLU B O 1
ATOM 872 N N . GLU B 1 28 ? -0.137 -0.723 -16.844 1 98.94 28 GLU B N 1
ATOM 873 C CA . GLU B 1 28 ? 1.094 -0.292 -16.188 1 98.94 28 GLU B CA 1
ATOM 874 C C . GLU B 1 28 ? 1.074 -0.636 -14.703 1 98.94 28 GLU B C 1
ATOM 876 O O . GLU B 1 28 ? 2.084 -1.077 -14.148 1 98.94 28 GLU B O 1
ATOM 881 N N . ALA B 1 29 ? -0.114 -0.42 -14.125 1 98.88 29 ALA B N 1
ATOM 882 C CA . ALA B 1 29 ? -0.267 -0.733 -12.703 1 98.88 29 ALA B CA 1
ATOM 883 C C . ALA B 1 29 ? 0 -2.211 -12.438 1 98.88 29 ALA B C 1
ATOM 885 O O . ALA B 1 29 ? 0.705 -2.559 -11.492 1 98.88 29 ALA B O 1
ATOM 886 N N . PHE B 1 30 ? -0.503 -3.061 -13.266 1 98.81 30 PHE B N 1
ATOM 887 C CA . PHE B 1 30 ? -0.339 -4.496 -13.078 1 98.81 30 PHE B CA 1
ATOM 888 C C . PHE B 1 30 ? 1.12 -4.902 -13.25 1 98.81 30 PHE B C 1
ATOM 890 O O . PHE B 1 30 ? 1.652 -5.676 -12.453 1 98.81 30 PHE B O 1
ATOM 897 N N . GLU B 1 31 ? 1.72 -4.426 -14.305 1 98.81 31 GLU B N 1
ATOM 898 C CA . GLU B 1 31 ? 3.125 -4.738 -14.547 1 98.81 31 GLU B CA 1
ATOM 899 C C . GLU B 1 31 ? 4.004 -4.258 -13.398 1 98.81 31 GLU B C 1
ATOM 901 O O . GLU B 1 31 ? 4.91 -4.973 -12.961 1 98.81 31 GLU B O 1
ATOM 906 N N . ASN B 1 32 ? 3.785 -3.027 -12.93 1 98.88 32 ASN B N 1
ATOM 907 C CA . ASN B 1 32 ? 4.531 -2.492 -11.797 1 98.88 32 ASN B CA 1
ATOM 908 C C . ASN B 1 32 ? 4.336 -3.346 -10.547 1 98.88 32 ASN B C 1
ATOM 910 O O . ASN B 1 32 ? 5.297 -3.639 -9.828 1 98.88 32 ASN B O 1
ATOM 914 N N . PHE B 1 33 ? 3.098 -3.689 -10.289 1 98.81 33 PHE B N 1
ATOM 915 C CA . PHE B 1 33 ? 2.748 -4.527 -9.148 1 98.81 33 PHE B CA 1
ATOM 916 C C . PHE B 1 33 ? 3.508 -5.848 -9.195 1 98.81 33 PHE B C 1
ATOM 918 O O . PHE B 1 33 ? 4.152 -6.234 -8.219 1 98.81 33 PHE B O 1
ATOM 925 N N . ARG B 1 34 ? 3.48 -6.508 -10.328 1 98.56 34 ARG B N 1
ATOM 926 C CA . ARG B 1 34 ? 4.148 -7.797 -10.484 1 98.56 34 ARG B CA 1
ATOM 927 C C . ARG B 1 34 ? 5.656 -7.656 -10.305 1 98.56 34 ARG B C 1
ATOM 929 O O . ARG B 1 34 ? 6.289 -8.492 -9.656 1 98.56 34 ARG B O 1
ATOM 936 N N . ARG B 1 35 ? 6.188 -6.613 -10.852 1 98.5 35 ARG B N 1
ATOM 937 C CA . ARG B 1 35 ? 7.621 -6.359 -10.734 1 98.5 35 ARG B CA 1
ATOM 938 C C . ARG B 1 35 ? 8.008 -6.09 -9.281 1 98.5 35 ARG B C 1
ATOM 940 O O . ARG B 1 35 ? 9.086 -6.484 -8.836 1 98.5 35 ARG B O 1
ATOM 947 N N . THR B 1 36 ? 7.195 -5.438 -8.578 1 98.75 36 THR B N 1
ATOM 948 C CA . THR B 1 36 ? 7.488 -4.965 -7.23 1 98.75 36 THR B CA 1
ATOM 949 C C . THR B 1 36 ? 7.312 -6.09 -6.215 1 98.75 36 THR B C 1
ATOM 951 O O . THR B 1 36 ? 8.172 -6.293 -5.352 1 98.75 36 THR B O 1
ATOM 954 N N . VAL B 1 37 ? 6.211 -6.875 -6.359 1 98 37 VAL B N 1
ATO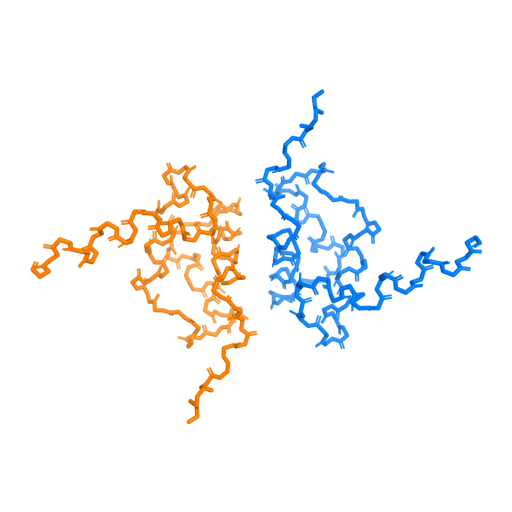M 955 C CA . VAL B 1 37 ? 5.887 -7.789 -5.266 1 98 37 VAL B CA 1
ATOM 956 C C . VAL B 1 37 ? 5.977 -9.234 -5.754 1 98 37 VAL B C 1
ATOM 958 O O . VAL B 1 37 ? 6.051 -10.164 -4.949 1 98 37 VAL B O 1
ATOM 961 N N . GLY B 1 38 ? 5.871 -9.523 -7.031 1 96.81 38 GLY B N 1
ATOM 962 C CA . GLY B 1 38 ? 5.969 -10.875 -7.555 1 96.81 38 GLY B CA 1
ATOM 963 C C . GLY B 1 38 ? 4.789 -11.258 -8.43 1 96.81 38 GLY B C 1
ATOM 964 O O . GLY B 1 38 ? 3.705 -10.688 -8.305 1 96.81 38 GLY B O 1
ATOM 965 N N . ASP B 1 39 ? 4.934 -12.258 -9.172 1 95.69 39 ASP B N 1
ATOM 966 C CA . ASP B 1 39 ? 3.924 -12.68 -10.133 1 95.69 39 ASP B CA 1
ATOM 967 C C . ASP B 1 39 ? 3.01 -13.75 -9.531 1 95.69 39 ASP B C 1
ATOM 969 O O . ASP B 1 39 ? 2 -14.117 -10.141 1 95.69 39 ASP B O 1
ATOM 973 N N . ASP B 1 40 ? 3.314 -14.094 -8.328 1 95.75 40 ASP B N 1
ATOM 974 C CA . ASP B 1 40 ? 2.572 -15.172 -7.688 1 95.75 40 ASP B CA 1
ATOM 975 C C . ASP B 1 40 ? 1.666 -14.633 -6.582 1 95.75 40 ASP B C 1
ATOM 977 O O . ASP B 1 40 ? 1.01 -15.406 -5.879 1 95.75 40 ASP B O 1
ATOM 981 N N . VAL B 1 41 ? 1.588 -13.398 -6.48 1 96.62 41 VAL B N 1
ATOM 982 C CA . VAL B 1 41 ? 0.923 -12.797 -5.328 1 96.62 41 VAL B CA 1
ATOM 983 C C . VAL B 1 41 ? -0.575 -12.68 -5.602 1 96.62 41 VAL B C 1
ATOM 985 O O . VAL B 1 41 ? -1.394 -12.852 -4.695 1 96.62 41 VAL B O 1
ATOM 988 N N . ILE B 1 42 ? -0.993 -12.422 -6.828 1 96.25 42 ILE B N 1
ATOM 989 C CA . ILE B 1 42 ? -2.396 -12.25 -7.191 1 96.25 42 ILE B CA 1
ATOM 990 C C . ILE B 1 42 ? -2.596 -12.609 -8.664 1 96.25 42 ILE B C 1
ATOM 992 O O . ILE B 1 42 ? -1.685 -12.445 -9.477 1 96.25 42 ILE B O 1
ATOM 996 N N . SER B 1 43 ? -3.744 -13 -8.953 1 97.5 43 SER B N 1
ATOM 997 C CA . SER B 1 43 ? -4.074 -13.273 -10.344 1 97.5 43 SER B CA 1
ATOM 998 C C . SER B 1 43 ? -4.441 -11.992 -11.086 1 97.5 43 SER B C 1
ATOM 1000 O O . SER B 1 43 ? -4.809 -10.992 -10.461 1 97.5 43 SER B O 1
ATOM 1002 N N . LEU B 1 44 ? -4.348 -12.07 -12.32 1 98.12 44 LEU B N 1
ATOM 1003 C CA . LEU B 1 44 ? -4.777 -10.945 -13.148 1 98.12 44 LEU B CA 1
ATOM 1004 C C . LEU B 1 44 ? -6.242 -10.609 -12.891 1 98.12 44 LEU B C 1
ATOM 1006 O O . LEU B 1 44 ? -6.613 -9.438 -12.828 1 98.12 44 LEU B O 1
ATOM 1010 N N . GLN B 1 45 ? -7.105 -11.602 -12.844 1 97.88 45 GLN B N 1
ATOM 1011 C CA . GLN B 1 45 ? -8.531 -11.398 -12.633 1 97.88 45 GLN B CA 1
ATOM 1012 C C . GLN B 1 45 ? -8.797 -10.68 -11.312 1 97.88 45 GLN B C 1
ATOM 1014 O O . GLN B 1 45 ? -9.594 -9.742 -11.258 1 97.88 45 GLN B O 1
ATOM 1019 N N . ASP B 1 46 ? -8.117 -11.172 -10.25 1 97.12 46 ASP B N 1
ATOM 1020 C CA . ASP B 1 46 ? -8.312 -10.547 -8.945 1 97.12 46 ASP B CA 1
ATOM 1021 C C . ASP B 1 46 ? -7.754 -9.125 -8.93 1 97.12 46 ASP B C 1
ATOM 1023 O O . ASP B 1 46 ? -8.352 -8.227 -8.344 1 97.12 46 ASP B O 1
ATOM 1027 N N . PHE B 1 47 ? -6.605 -8.938 -9.531 1 98.31 47 PHE B N 1
ATOM 1028 C CA . PHE B 1 47 ? -6.055 -7.594 -9.648 1 98.31 47 PHE B CA 1
ATOM 1029 C C . PHE B 1 47 ? -7.027 -6.672 -10.367 1 98.31 47 PHE B C 1
ATOM 1031 O O . PHE B 1 47 ? -7.293 -5.559 -9.906 1 98.31 47 PHE B O 1
ATOM 1038 N N . ALA B 1 48 ? -7.582 -7.098 -11.492 1 98.62 48 ALA B N 1
ATOM 1039 C CA . ALA B 1 48 ? -8.516 -6.309 -12.281 1 98.62 48 ALA B CA 1
ATOM 1040 C C . ALA B 1 48 ? -9.758 -5.953 -11.469 1 98.62 48 ALA B C 1
ATOM 1042 O O . ALA B 1 48 ? -10.266 -4.832 -11.555 1 98.62 48 ALA B O 1
ATOM 1043 N N . PHE B 1 49 ? -10.242 -6.914 -10.773 1 97.62 49 PHE B N 1
ATOM 1044 C CA . PHE B 1 49 ? -11.422 -6.684 -9.953 1 97.62 49 PHE B CA 1
ATOM 1045 C C . PHE B 1 49 ? -11.195 -5.523 -8.984 1 97.62 49 PHE B C 1
ATOM 1047 O O . PHE B 1 49 ? -11.992 -4.582 -8.945 1 97.62 49 PHE B O 1
ATOM 1054 N N . TRP B 1 50 ? -10.125 -5.484 -8.266 1 97.75 50 TRP B N 1
ATOM 1055 C CA . TRP B 1 50 ? -9.859 -4.453 -7.266 1 97.75 50 TRP B CA 1
ATOM 1056 C C . TRP B 1 50 ? -9.531 -3.123 -7.93 1 97.75 50 TRP B C 1
ATOM 1058 O O . TRP B 1 50 ? -9.953 -2.064 -7.465 1 97.75 50 TRP B O 1
ATOM 1068 N N . PHE B 1 51 ? -8.75 -3.23 -8.938 1 98.44 51 PHE B N 1
ATOM 1069 C CA . PHE B 1 51 ? -8.445 -2.006 -9.672 1 98.44 51 PHE B CA 1
ATOM 1070 C C . PHE B 1 51 ? -9.727 -1.327 -10.148 1 98.44 51 PHE B C 1
ATOM 1072 O O . PHE B 1 51 ? -9.844 -0.102 -10.086 1 98.44 51 PHE B O 1
ATOM 1079 N N . MET B 1 52 ? -10.664 -2.107 -10.648 1 98.12 52 MET B N 1
ATOM 1080 C CA . MET B 1 52 ? -11.953 -1.581 -11.094 1 98.12 52 MET B CA 1
ATOM 1081 C C . MET B 1 52 ? -12.727 -0.979 -9.922 1 98.12 52 MET B C 1
ATOM 1083 O O . MET B 1 52 ? -13.336 0.081 -10.055 1 98.12 52 MET B O 1
ATOM 1087 N N . GLN B 1 53 ? -12.75 -1.642 -8.773 1 97.12 53 GLN B N 1
ATOM 1088 C CA . GLN B 1 53 ? -13.414 -1.076 -7.598 1 97.12 53 GLN B CA 1
ATOM 1089 C C . GLN B 1 53 ? -12.867 0.312 -7.277 1 97.12 53 GLN B C 1
ATOM 1091 O O . GLN B 1 53 ? -13.633 1.247 -7.039 1 97.12 53 GLN B O 1
ATOM 1096 N N . PHE B 1 54 ? -11.586 0.428 -7.238 1 97.69 54 PHE B N 1
ATOM 1097 C CA . PHE B 1 54 ? -10.945 1.689 -6.879 1 97.69 54 PHE B CA 1
ATOM 1098 C C . PHE B 1 54 ? -11.195 2.746 -7.949 1 97.69 54 PHE B C 1
ATOM 1100 O O . PHE B 1 54 ? -11.406 3.918 -7.633 1 97.69 54 PHE B O 1
ATOM 1107 N N . SER B 1 55 ? -11.188 2.35 -9.211 1 97.94 55 SER B N 1
ATOM 1108 C CA . SER B 1 55 ? -11.453 3.279 -10.305 1 97.94 55 SER B CA 1
ATOM 1109 C C . SER B 1 55 ? -12.891 3.787 -10.266 1 97.94 55 SER B C 1
ATOM 1111 O O . SER B 1 55 ? -13.188 4.867 -10.781 1 97.94 55 SER B O 1
ATOM 1113 N N . ASN B 1 56 ? -13.711 3.055 -9.688 1 97.5 56 ASN B N 1
ATOM 1114 C CA . ASN B 1 56 ? -15.117 3.436 -9.562 1 97.5 56 ASN B CA 1
ATOM 1115 C C . ASN B 1 56 ? -15.375 4.23 -8.289 1 97.5 56 ASN B C 1
ATOM 1117 O O . ASN B 1 56 ? -16.516 4.551 -7.973 1 97.5 56 ASN B O 1
ATOM 1121 N N . GLY B 1 57 ? -14.398 4.473 -7.562 1 96.38 57 GLY B N 1
ATOM 1122 C CA . GLY B 1 57 ? -14.523 5.375 -6.43 1 96.38 57 GLY B CA 1
ATOM 1123 C C . GLY B 1 57 ? -14.625 4.652 -5.098 1 96.38 57 GLY B C 1
ATOM 1124 O O . GLY B 1 57 ? -14.68 5.289 -4.043 1 96.38 57 GLY B O 1
ATOM 1125 N N . ASN B 1 58 ? -14.711 3.281 -5.066 1 95.75 58 ASN B N 1
ATOM 1126 C CA . ASN B 1 58 ? -14.711 2.506 -3.832 1 95.75 58 ASN B CA 1
ATOM 1127 C C . ASN B 1 58 ? -13.289 2.215 -3.352 1 95.75 58 ASN B C 1
ATOM 1129 O O . ASN B 1 58 ? -12.688 1.213 -3.746 1 95.75 58 ASN B O 1
ATOM 1133 N N . MET B 1 59 ? -12.719 2.918 -2.459 1 95.44 59 MET B N 1
ATOM 1134 C CA . MET B 1 59 ? -11.32 2.809 -2.051 1 95.44 59 MET B CA 1
ATOM 1135 C C . MET B 1 59 ? -11.188 1.952 -0.797 1 95.44 59 MET B C 1
ATOM 11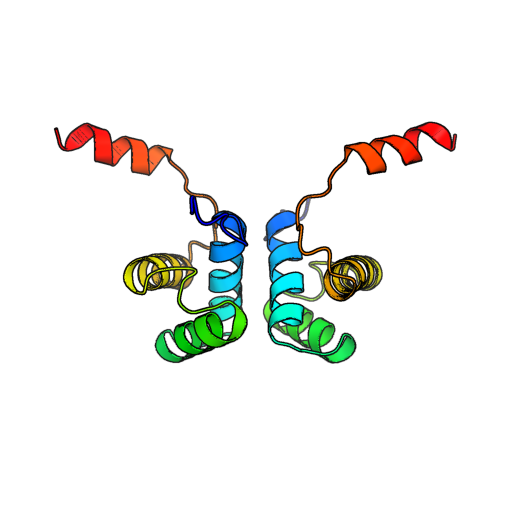37 O O . MET B 1 59 ? -10.164 2.004 -0.113 1 95.44 59 MET B O 1
ATOM 1141 N N . ASN B 1 60 ? -12.273 1.267 -0.458 1 95.38 60 ASN B N 1
ATOM 1142 C CA . ASN B 1 60 ? -12.242 0.372 0.694 1 95.38 60 ASN B CA 1
ATOM 1143 C C . ASN B 1 60 ? -11.492 -0.918 0.381 1 95.38 60 ASN B C 1
ATOM 1145 O O . ASN B 1 60 ? -11.852 -1.642 -0.549 1 95.38 60 ASN B O 1
ATOM 1149 N N . VAL B 1 61 ? -10.523 -1.248 1.132 1 96.19 61 VAL B N 1
ATOM 1150 C CA . VAL B 1 61 ? -9.688 -2.406 0.845 1 96.19 61 VAL B CA 1
ATOM 1151 C C . VAL B 1 61 ? -10.133 -3.594 1.694 1 96.19 61 VAL B C 1
ATOM 1153 O O . VAL B 1 61 ? -9.461 -4.629 1.73 1 96.19 61 VAL B O 1
ATOM 1156 N N . GLU B 1 62 ? -11.125 -3.42 2.498 1 89.94 62 GLU B N 1
ATOM 1157 C CA . GLU B 1 62 ? -11.695 -4.52 3.27 1 89.94 62 GLU B CA 1
ATOM 1158 C C . GLU B 1 62 ? -12.93 -5.094 2.584 1 89.94 62 GLU B C 1
ATOM 1160 O O . GLU B 1 62 ? -13.703 -4.359 1.957 1 89.94 62 GLU B O 1
ATOM 1165 N N . PHE B 1 63 ? -12.82 -6.547 2.377 1 71.31 63 PHE B N 1
ATOM 1166 C CA . PHE B 1 63 ? -14 -7.18 1.793 1 71.31 63 PHE B CA 1
ATOM 1167 C C . PHE B 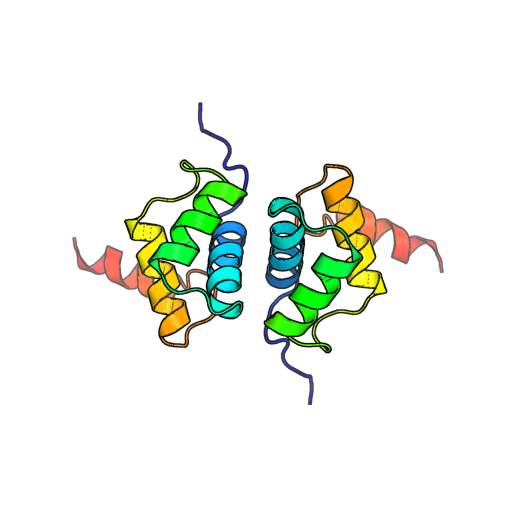1 63 ? -15.219 -6.957 2.676 1 71.31 63 PHE B C 1
ATOM 1169 O O . PHE B 1 63 ? -15.148 -7.121 3.895 1 71.31 63 PHE B O 1
ATOM 1176 N N . GLU B 1 64 ? -16.031 -6.227 2.443 1 57.88 64 GLU B N 1
ATOM 1177 C CA . GLU B 1 64 ? -17.328 -6.219 3.133 1 57.88 64 GLU B CA 1
ATOM 1178 C C . GLU B 1 64 ? -18.109 -7.492 2.85 1 57.88 64 GLU B C 1
ATOM 1180 O O . GLU B 1 64 ? -18.422 -7.793 1.695 1 57.88 64 GLU B O 1
ATOM 1185 N N . ILE B 1 65 ? -17.719 -8.664 3.469 1 48.66 65 ILE B N 1
ATOM 1186 C CA . ILE B 1 65 ? -18.547 -9.867 3.363 1 48.66 65 ILE B CA 1
ATOM 1187 C C . ILE B 1 65 ? -20.031 -9.484 3.432 1 48.66 65 ILE B C 1
ATOM 1189 O O . ILE B 1 65 ? -20.891 -10.266 3.041 1 48.66 65 ILE B O 1
ATOM 1193 N N . LYS B 1 66 ? -20.562 -8.633 4.039 1 45.97 66 LYS B N 1
ATOM 1194 C CA . LYS B 1 66 ? -22.016 -8.672 3.943 1 45.97 66 LYS B CA 1
ATOM 1195 C C . LYS B 1 66 ? -22.469 -8.93 2.506 1 45.97 66 LYS B C 1
ATOM 1197 O O . LYS B 1 66 ? -23.406 -9.695 2.268 1 45.97 66 LYS B O 1
ATOM 1202 N N . SER B 1 67 ? -21.859 -8.289 1.568 1 42.75 67 SER B N 1
ATOM 1203 C CA . SER B 1 67 ? -22.359 -8.609 0.23 1 42.75 67 SER B CA 1
ATOM 1204 C C . SER B 1 67 ? -21.859 -9.977 -0.229 1 42.75 67 SER B C 1
ATOM 1206 O O . SER B 1 67 ? -22.406 -10.562 -1.161 1 42.75 67 SER B O 1
ATOM 1208 N N . GLU B 1 68 ? -20.547 -10.461 0.033 1 40.69 68 GLU B N 1
ATOM 1209 C CA . GLU B 1 68 ? -20.156 -11.812 -0.364 1 40.69 68 GLU B CA 1
ATOM 1210 C C . GLU B 1 68 ? -21.062 -12.859 0.277 1 40.69 68 GLU B C 1
ATOM 1212 O O . GLU B 1 68 ? -21.359 -13.891 -0.334 1 40.69 68 GLU B O 1
ATOM 1217 N N . ILE B 1 69 ? -21.234 -12.789 1.463 1 43.47 69 ILE B N 1
ATOM 1218 C CA . ILE B 1 69 ? -22.172 -13.742 2.051 1 43.47 69 ILE B CA 1
ATOM 1219 C C . ILE B 1 69 ? -23.5 -13.672 1.311 1 43.47 69 ILE B C 1
ATOM 1221 O O . ILE B 1 69 ? -24.234 -14.672 1.231 1 43.47 69 ILE B O 1
ATOM 1225 N N . LEU B 1 70 ? -23.797 -12.539 0.808 1 39.16 70 LEU B N 1
ATOM 1226 C CA . LEU B 1 70 ? -25.078 -12.617 0.117 1 39.16 70 LEU B CA 1
ATOM 1227 C C . LEU B 1 70 ? -24.984 -13.523 -1.106 1 39.16 70 LEU B C 1
ATOM 1229 O O . LEU B 1 70 ? -25.938 -14.227 -1.447 1 39.16 70 LEU B O 1
ATOM 1233 N N . GLU B 1 71 ? -23.828 -13.414 -1.917 1 37.72 71 GLU B N 1
ATOM 1234 C CA . GLU B 1 71 ? -23.953 -14.156 -3.166 1 37.72 71 GLU B CA 1
ATOM 1235 C C . GLU B 1 71 ? -23.75 -15.656 -2.939 1 37.72 71 GLU B C 1
ATOM 1237 O O . GLU B 1 71 ? -24.094 -16.469 -3.797 1 37.72 71 GLU B O 1
ATOM 1242 N N . GLU B 1 72 ? -22.891 -16.047 -2.016 1 41.16 72 GLU B N 1
ATOM 1243 C CA . GLU B 1 72 ? -22.812 -17.5 -1.936 1 41.16 72 GLU B CA 1
ATOM 1244 C C . GLU B 1 72 ? -24.156 -18.109 -1.533 1 41.16 72 GLU B C 1
ATOM 1246 O O . GLU B 1 72 ? -24.359 -19.312 -1.65 1 41.16 72 GLU B O 1
ATOM 1251 N N . GLY B 1 73 ? -24.828 -17.297 -0.69 1 40.47 73 GLY B N 1
ATOM 1252 C CA . GLY B 1 73 ? -26.031 -17.984 -0.309 1 40.47 73 GLY B CA 1
ATOM 1253 C C . GLY B 1 73 ? -26.953 -18.281 -1.484 1 40.47 73 GLY B C 1
ATOM 1254 O O . GLY B 1 73 ? -27.906 -19.047 -1.359 1 40.47 73 GLY B O 1
ATOM 1255 N N . GLU B 1 74 ? -26.922 -17.312 -2.486 1 36.94 74 GLU B N 1
ATOM 1256 C CA . GLU B 1 74 ? -28.062 -17.547 -3.369 1 36.94 74 GLU B CA 1
ATOM 1257 C C . GLU B 1 74 ? -27.75 -18.641 -4.383 1 36.94 74 GLU B C 1
ATOM 1259 O O . GLU B 1 74 ? -28.641 -19.078 -5.133 1 36.94 74 GLU B O 1
ATOM 1264 N N . ASP B 1 75 ? -26.422 -18.984 -4.598 1 34.44 75 ASP B N 1
ATOM 1265 C CA . ASP B 1 75 ? -26.406 -19.891 -5.742 1 34.44 75 ASP B CA 1
ATOM 1266 C C . ASP B 1 75 ? -26.984 -21.25 -5.371 1 34.44 75 ASP B C 1
ATOM 1268 O O . ASP B 1 75 ? -27.578 -21.922 -6.211 1 34.44 75 ASP B O 1
ATOM 1272 N N . GLU B 1 76 ? -26.609 -21.766 -4.109 1 31.88 76 GLU B N 1
ATOM 1273 C CA . GLU B 1 76 ? -27.219 -23.094 -4.246 1 31.88 76 GLU B CA 1
ATOM 1274 C C . GLU B 1 76 ? -28.75 -23 -4.207 1 31.88 76 GLU B C 1
ATOM 1276 O O . GLU B 1 76 ? -29.297 -22.188 -3.469 1 31.88 76 GLU B O 1
#

InterPro domains:
  IPR041426 Mos1 transposase, HTH domain [PF17906] (12-58)

Organism: Caenorhabditis remanei (NCBI:txid31234)

pLDDT: mean 84.33, std 23.43, range [31.0, 98.94]

Foldseek 3Di:
DVPPQPDDQLVLLVLLLVLVVVPHDLVRSVVVSCVVPHPPNDDSVVSVVSNVCVVVPNSDSDPPVVPVVVPVVPPD/DVPPQPDDQLVLLVLLLVLVVVPHDLVRSVVVSCVVPHPPNDDSVVSVVSNVCVVVPNSDSDPPCVVVVVVVVPPD

Radius of gyration: 17.02 Å; Cα contacts (8 Å, |Δi|>4): 104; chains: 2; bounding box: 44×44×52 Å

Secondary structure (DSSP, 8-state):
-----SS-HHHHHHHHHHHHHTT--HHHHHHHHHHHH-TTSS-HHHHHHHHHHHHTT----S--HHHHHHHHHHH-/-----SS-HHHHHHHHHHHHHTT--HHHHHHHHHHHH-TTSS-HHHHHHHHHHHHTT----S--HHHHHHHHHHH-

Nearest PDB structures (foldseek):
  7s03-assembly1_A-2  TM=8.497E-01  e=2.081E-03  Homo sapiens
  5hoo-assembly1_B  TM=8.345E-01  e=3.773E-02  Drosophila mauritiana
  4u7b-assembly2_G-2  TM=8.327E-01  e=5.380E-02  Drosophila mauritiana
  4r79-assembly1_B  TM=8.425E-01  e=8.635E-02  Drosophila mauritiana
  5hoo-assembly1_A  TM=8.356E-01  e=1.161E-01  Drosophila mauritiana

Sequence (152 aa):
MSETNRFDSKTVRSFILYEYLQGKPFEEAFENFRRTVGDDVISLQDFAFWFMQFSNGNMNVEFEIKSEILEEGEDEMSETNRFDSKTVRSFILYEYLQGKPFEEAFENFRRTVGDDVISLQDFAFWFMQFSNGNMNVEFEIKSEILEEGEDE

Solvent-accessible surface area (backbone atoms only — not comparable to full-atom values): 9071 Å² total; per-residue (Å²): 125,83,72,73,62,92,56,57,69,50,49,53,40,26,44,52,50,44,34,50,56,65,63,43,54,69,72,59,32,50,54,50,47,32,72,48,75,36,76,82,74,62,52,69,68,61,49,50,52,50,51,48,39,42,73,70,68,50,78,70,55,64,83,66,47,78,65,54,62,48,58,68,60,61,69,115,123,85,70,73,62,93,56,56,69,51,49,53,41,27,42,53,49,46,35,50,56,65,63,45,54,69,72,57,32,52,52,50,47,32,72,47,74,38,77,82,75,61,51,69,68,60,49,49,52,52,52,50,39,42,73,71,68,48,78,70,56,66,83,63,47,74,63,53,58,49,54,65,59,63,69,108